Protein AF-A0A372ZZ52-F1 (afdb_monome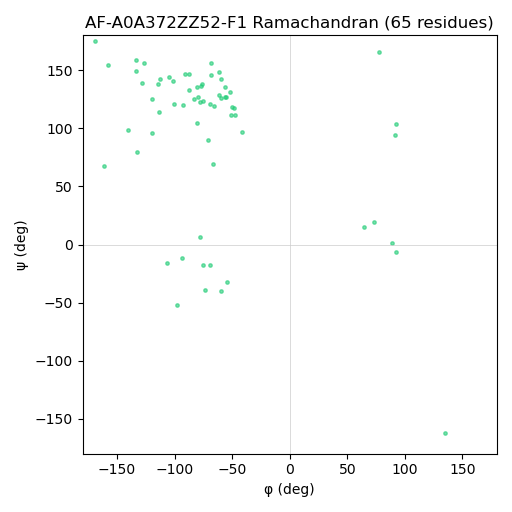r)

pLDDT: mean 82.83, std 17.35, range [38.41, 96.25]

Solvent-accessible surface area (backbone atoms only — not comparable to full-atom values): 4295 Å² total; per-residue (Å²): 138,86,78,79,71,78,82,65,75,79,74,77,84,52,73,73,36,62,26,25,36,65,83,80,72,43,65,22,29,30,62,51,72,61,98,78,29,33,33,28,29,39,83,90,59,74,78,66,44,81,40,53,54,90,40,46,42,78,38,77,79,78,79,80,90,81,129

Structure (mmCIF, N/CA/C/O backbone):
data_AF-A0A372ZZ52-F1
#
_entry.id   AF-A0A372ZZ52-F1
#
loop_
_atom_site.group_PDB
_atom_site.id
_atom_site.type_symbol
_atom_site.label_atom_id
_atom_site.label_alt_id
_atom_site.label_comp_id
_atom_site.label_asym_id
_atom_site.label_entity_id
_atom_site.label_seq_id
_atom_site.pdbx_PDB_ins_code
_atom_site.Cartn_x
_atom_site.Cartn_y
_atom_site.Cartn_z
_atom_site.occupancy
_atom_site.B_iso_or_equiv
_atom_site.auth_seq_id
_atom_site.auth_comp_id
_atom_site.auth_asym_id
_atom_site.auth_atom_id
_atom_site.pdbx_PDB_model_num
ATOM 1 N N . MET A 1 1 ? 16.608 -29.667 17.338 1.00 50.41 1 MET A N 1
ATOM 2 C CA . MET A 1 1 ? 15.845 -29.666 16.067 1.00 50.41 1 MET A CA 1
ATOM 3 C C . MET A 1 1 ? 14.364 -29.573 16.386 1.00 50.41 1 MET A C 1
ATOM 5 O O . MET A 1 1 ? 13.953 -30.157 17.378 1.00 50.41 1 MET A O 1
ATOM 9 N N . SER A 1 2 ? 13.598 -28.902 15.523 1.00 56.03 2 SER A N 1
ATOM 10 C CA . SER A 1 2 ? 12.135 -28.736 15.570 1.00 56.03 2 SER A CA 1
ATOM 11 C C . SER A 1 2 ? 11.628 -27.496 16.307 1.00 56.03 2 SER A C 1
ATOM 13 O O . SER A 1 2 ? 11.307 -27.528 17.485 1.00 56.03 2 SER A O 1
ATOM 15 N N . THR A 1 3 ? 11.385 -26.435 15.546 1.00 54.47 3 THR A N 1
ATOM 16 C CA . THR A 1 3 ? 10.009 -25.947 15.412 1.00 54.47 3 THR A CA 1
ATOM 17 C C . THR A 1 3 ? 9.831 -25.536 13.962 1.00 54.47 3 THR A C 1
ATOM 19 O O . THR A 1 3 ? 10.289 -24.495 13.513 1.00 54.47 3 THR A O 1
ATOM 22 N N . ARG A 1 4 ? 9.222 -26.465 13.228 1.00 63.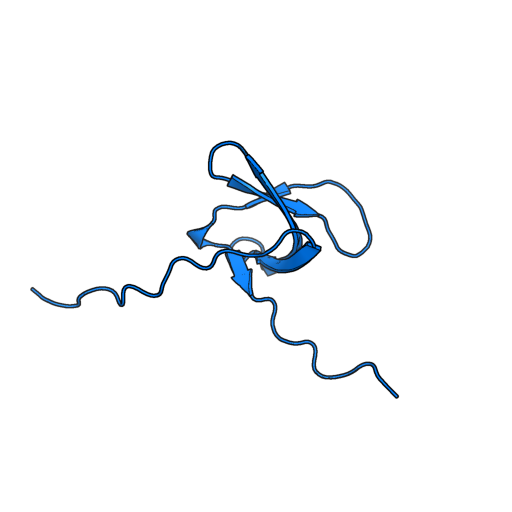34 4 ARG A N 1
ATOM 23 C CA . ARG A 1 4 ? 8.531 -26.296 11.949 1.00 63.34 4 ARG A CA 1
ATOM 24 C C . ARG A 1 4 ? 7.723 -25.010 12.056 1.00 63.34 4 ARG A C 1
ATOM 26 O O . ARG A 1 4 ? 6.671 -24.983 12.693 1.00 63.34 4 ARG A O 1
ATOM 33 N N . GLN A 1 5 ? 8.318 -23.945 11.530 1.00 61.19 5 GLN A N 1
ATOM 34 C CA . GLN A 1 5 ? 7.706 -22.643 11.363 1.00 61.19 5 GLN A CA 1
ATOM 35 C C . GLN A 1 5 ? 6.359 -22.919 10.708 1.00 61.19 5 GLN A C 1
ATOM 37 O O . GLN A 1 5 ? 6.314 -23.575 9.667 1.00 61.19 5 GLN A O 1
ATOM 42 N N . ARG A 1 6 ? 5.268 -22.576 11.403 1.00 58.41 6 ARG A N 1
ATOM 43 C CA . ARG A 1 6 ? 3.917 -22.770 10.881 1.00 58.41 6 ARG A CA 1
ATOM 44 C C . ARG A 1 6 ? 3.914 -22.152 9.494 1.00 58.41 6 ARG A C 1
ATOM 46 O O . ARG A 1 6 ? 4.070 -20.941 9.376 1.00 58.41 6 ARG A O 1
ATOM 53 N N . ASN A 1 7 ? 3.800 -23.011 8.488 1.00 54.22 7 ASN A N 1
ATOM 54 C CA . ASN A 1 7 ? 3.585 -22.657 7.100 1.00 54.22 7 ASN A CA 1
ATOM 55 C C . ASN A 1 7 ? 2.181 -22.044 7.032 1.00 54.22 7 ASN A C 1
ATOM 57 O O . ASN A 1 7 ? 1.230 -22.688 6.600 1.00 54.22 7 ASN A O 1
ATOM 61 N N . ALA A 1 8 ? 2.019 -20.856 7.617 1.00 56.53 8 ALA A N 1
ATOM 62 C CA . ALA A 1 8 ? 0.858 -20.036 7.368 1.00 56.53 8 ALA A CA 1
ATOM 63 C C . ALA A 1 8 ? 0.916 -19.737 5.869 1.00 56.53 8 ALA A C 1
ATOM 65 O O . ALA A 1 8 ? 1.991 -19.368 5.381 1.00 56.53 8 ALA A O 1
ATOM 66 N N . PRO A 1 9 ? -0.172 -19.972 5.121 1.00 59.66 9 PRO A N 1
ATOM 67 C CA . PRO A 1 9 ? -0.188 -19.621 3.714 1.00 59.66 9 PRO A CA 1
ATOM 68 C C . PRO A 1 9 ? 0.236 -18.159 3.600 1.00 59.66 9 PRO A C 1
ATOM 70 O O . PRO A 1 9 ? -0.242 -17.320 4.364 1.00 59.66 9 PRO A O 1
ATOM 73 N N . ALA A 1 10 ? 1.181 -17.881 2.699 1.00 72.38 10 ALA A N 1
ATOM 74 C CA . ALA A 1 10 ? 1.571 -16.514 2.397 1.00 72.38 10 ALA A CA 1
ATOM 75 C C . ALA A 1 10 ? 0.289 -15.726 2.116 1.00 72.38 10 ALA A C 1
ATOM 77 O O . ALA A 1 10 ? -0.478 -16.103 1.226 1.00 72.38 10 ALA A O 1
ATOM 78 N N . TYR A 1 11 ? 0.019 -14.712 2.933 1.00 84.62 11 TYR A N 1
ATOM 79 C CA . TYR A 1 11 ? -1.144 -13.861 2.761 1.00 84.62 11 TYR A CA 1
ATOM 80 C C . TYR A 1 11 ? -1.046 -13.195 1.385 1.00 84.62 11 TYR A C 1
ATOM 82 O O . TYR A 1 11 ? -0.009 -12.633 1.038 1.00 84.62 11 TYR A O 1
ATOM 90 N N . ARG A 1 12 ? -2.094 -13.345 0.572 1.00 88.38 12 ARG A N 1
ATOM 91 C CA . ARG A 1 12 ? -2.170 -12.799 -0.786 1.00 88.38 12 ARG A CA 1
ATOM 92 C C . ARG A 1 12 ? -3.352 -11.839 -0.841 1.00 88.38 12 ARG A C 1
ATOM 94 O O . ARG A 1 12 ? -4.472 -12.320 -1.005 1.00 88.38 12 ARG A O 1
ATOM 101 N N . PRO A 1 13 ? -3.120 -10.533 -0.664 1.00 91.44 13 PRO A N 1
ATOM 102 C CA . PRO A 1 13 ? -4.194 -9.556 -0.714 1.00 91.44 13 PRO A CA 1
ATOM 103 C C . PRO A 1 13 ? -4.763 -9.409 -2.127 1.00 91.44 13 PRO A C 1
ATOM 105 O O . PRO A 1 13 ? -4.093 -9.683 -3.129 1.00 91.44 13 PRO A O 1
ATOM 108 N N . HIS A 1 14 ? -6.009 -8.953 -2.202 1.00 94.06 14 HIS A N 1
ATOM 109 C CA . HIS A 1 14 ? -6.670 -8.597 -3.454 1.00 94.06 14 HIS A CA 1
ATOM 110 C C . HIS A 1 14 ? -6.453 -7.122 -3.792 1.00 94.06 14 HIS A C 1
ATOM 112 O O . HIS A 1 14 ? -6.401 -6.282 -2.899 1.00 94.06 14 HIS A O 1
ATOM 118 N N . VAL A 1 15 ? -6.352 -6.779 -5.081 1.00 94.94 15 VAL A N 1
ATOM 119 C CA . VAL A 1 15 ? -6.288 -5.371 -5.517 1.00 94.94 15 VAL A CA 1
ATOM 120 C C . VAL A 1 15 ? -7.510 -4.614 -4.991 1.00 94.94 15 VAL A C 1
ATOM 122 O O . VAL A 1 15 ? -8.641 -5.044 -5.206 1.00 94.94 15 VAL A O 1
ATOM 125 N N . GLY A 1 16 ? -7.278 -3.500 -4.298 1.00 94.12 16 GLY A N 1
ATOM 126 C CA . GLY A 1 16 ? -8.305 -2.725 -3.601 1.00 94.12 16 GLY A CA 1
ATOM 127 C C . GLY A 1 16 ? -8.511 -3.107 -2.129 1.00 94.12 16 GLY A C 1
ATOM 128 O O . GLY A 1 16 ? -9.250 -2.417 -1.433 1.00 94.12 16 GLY A O 1
ATOM 129 N N . GLU A 1 17 ? -7.867 -4.165 -1.631 1.00 93.75 17 GLU A N 1
ATOM 130 C CA . GLU A 1 17 ? -7.978 -4.606 -0.237 1.00 93.75 17 GLU A CA 1
ATOM 131 C C . GLU A 1 17 ? -7.170 -3.712 0.706 1.00 93.75 17 GLU A C 1
ATOM 133 O O . GLU A 1 17 ? -6.030 -3.345 0.411 1.00 93.75 17 GLU A O 1
ATOM 138 N N . LEU A 1 18 ? -7.741 -3.389 1.867 1.00 93.88 18 LEU A N 1
ATOM 139 C CA . LEU A 1 18 ? -7.025 -2.683 2.920 1.00 93.88 18 LEU A CA 1
ATOM 140 C C . LEU A 1 18 ? -6.106 -3.651 3.671 1.00 93.88 18 LEU A C 1
ATOM 142 O O . LEU A 1 18 ? -6.554 -4.636 4.261 1.00 93.88 18 LEU A O 1
ATOM 146 N N . VAL A 1 19 ? -4.816 -3.337 3.693 1.00 94.88 19 VAL A N 1
ATOM 147 C CA . VAL A 1 19 ? -3.786 -4.146 4.344 1.00 94.88 19 VAL A CA 1
ATOM 148 C C . VAL A 1 19 ? -2.965 -3.318 5.325 1.00 94.88 19 VAL A C 1
ATOM 150 O O . VAL A 1 19 ? -2.853 -2.099 5.204 1.00 94.88 19 VAL A O 1
ATOM 153 N N . LEU A 1 20 ? -2.365 -3.990 6.303 1.00 93.94 20 LEU A N 1
ATOM 154 C CA . LEU A 1 20 ? -1.434 -3.420 7.267 1.00 93.94 20 LEU A CA 1
ATOM 155 C C . LEU A 1 20 ? 0.005 -3.747 6.861 1.00 93.94 20 LEU A C 1
ATOM 157 O O . LEU A 1 20 ? 0.404 -4.913 6.832 1.00 93.94 20 LEU A O 1
ATOM 161 N N . ASP A 1 21 ? 0.814 -2.715 6.636 1.00 93.75 21 ASP A N 1
ATOM 162 C CA . ASP A 1 21 ? 2.266 -2.840 6.563 1.00 93.75 21 ASP A CA 1
ATOM 163 C C . ASP A 1 21 ? 2.831 -2.880 7.992 1.00 93.75 21 ASP A C 1
ATOM 165 O O . ASP A 1 21 ? 2.908 -1.870 8.694 1.00 93.75 21 ASP A O 1
ATOM 169 N N . ARG A 1 22 ? 3.231 -4.069 8.452 1.00 92.88 22 ARG A N 1
ATOM 170 C CA . ARG A 1 22 ? 3.754 -4.298 9.811 1.00 92.88 22 ARG A CA 1
ATOM 171 C C . ARG A 1 22 ? 5.127 -3.673 10.047 1.00 92.88 22 ARG A C 1
ATOM 173 O O . ARG A 1 22 ? 5.525 -3.524 11.198 1.00 92.88 22 ARG A O 1
ATOM 180 N N . ARG A 1 23 ? 5.853 -3.332 8.980 1.00 92.81 23 ARG A N 1
ATOM 181 C CA . ARG A 1 23 ? 7.183 -2.712 9.049 1.00 92.81 23 ARG A CA 1
ATOM 182 C C . ARG A 1 23 ? 7.093 -1.249 9.481 1.00 92.81 23 ARG A C 1
ATOM 184 O O . ARG A 1 23 ? 7.920 -0.785 10.257 1.00 92.81 23 ARG A O 1
ATOM 191 N N . THR A 1 24 ? 6.089 -0.532 8.987 1.00 91.06 24 THR A N 1
ATOM 192 C CA . THR A 1 24 ? 5.843 0.893 9.251 1.00 91.06 24 THR A CA 1
ATOM 193 C C . THR A 1 24 ? 4.666 1.133 10.195 1.00 91.06 24 THR A C 1
ATOM 195 O O . THR A 1 24 ? 4.535 2.237 10.721 1.00 91.06 24 THR A O 1
ATOM 198 N N . GLY A 1 25 ? 3.819 0.123 10.414 1.00 91.69 25 GLY A N 1
ATOM 199 C CA . GLY A 1 25 ? 2.594 0.219 11.209 1.00 91.69 25 GLY A CA 1
ATOM 200 C C . GLY A 1 25 ? 1.470 0.988 10.511 1.00 91.69 25 GLY A C 1
ATOM 201 O O . GLY A 1 25 ? 0.571 1.483 11.184 1.00 91.69 2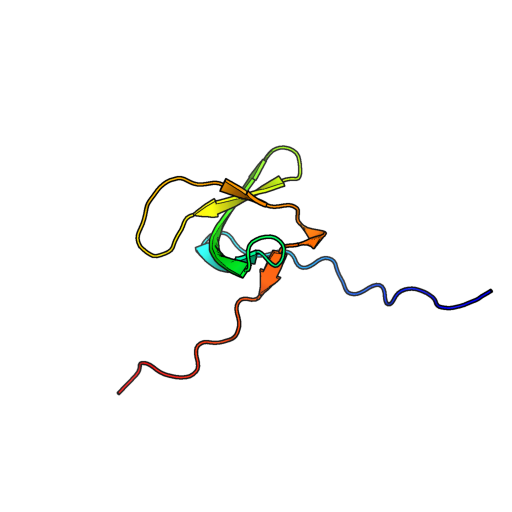5 GLY A O 1
ATOM 202 N N . ARG A 1 26 ? 1.535 1.142 9.184 1.00 91.94 26 ARG A N 1
ATOM 203 C CA . ARG A 1 26 ? 0.580 1.932 8.393 1.00 91.94 26 ARG A CA 1
ATOM 204 C C . ARG A 1 26 ? -0.381 1.028 7.635 1.00 91.94 26 ARG A C 1
ATOM 206 O O . ARG A 1 26 ? 0.030 -0.014 7.128 1.00 91.94 26 ARG A O 1
ATOM 213 N N . THR A 1 27 ? -1.633 1.453 7.514 1.00 93.69 27 THR A N 1
ATOM 214 C CA . THR A 1 27 ? -2.604 0.826 6.614 1.00 93.69 27 THR A CA 1
ATOM 215 C C . THR A 1 27 ? -2.520 1.435 5.219 1.00 93.69 27 THR A C 1
ATOM 217 O O . THR A 1 27 ? -2.198 2.614 5.047 1.00 93.69 27 THR A O 1
ATOM 220 N N . GLY A 1 28 ? -2.777 0.615 4.206 1.00 94.81 28 GLY A N 1
ATOM 221 C CA . GLY A 1 28 ? -2.836 1.047 2.819 1.00 94.81 28 GLY A CA 1
ATOM 222 C C . GLY A 1 28 ? -3.645 0.083 1.967 1.00 94.81 28 GLY A C 1
ATOM 223 O O . GLY A 1 28 ? -3.767 -1.095 2.282 1.00 94.81 28 GLY A O 1
ATOM 224 N N . ILE A 1 29 ? -4.202 0.600 0.882 1.00 95.62 29 ILE A N 1
ATOM 225 C CA . ILE A 1 29 ? -4.891 -0.171 -0.140 1.00 95.62 29 ILE A CA 1
ATOM 226 C C . ILE A 1 29 ? -3.842 -0.882 -0.987 1.00 95.62 29 ILE A C 1
ATOM 228 O O . ILE A 1 29 ? -2.949 -0.239 -1.544 1.00 95.62 29 ILE A O 1
ATOM 232 N N . TYR A 1 30 ? -3.940 -2.203 -1.080 1.00 96.25 30 TYR A N 1
ATOM 233 C CA . TYR A 1 30 ? -3.092 -2.998 -1.950 1.00 96.25 30 TYR A CA 1
ATOM 234 C C . TYR A 1 30 ? -3.446 -2.723 -3.413 1.00 96.25 30 TYR A C 1
ATOM 236 O O . TYR A 1 30 ? -4.587 -2.902 -3.837 1.00 96.25 30 TYR A O 1
ATOM 244 N N . MET A 1 31 ? -2.464 -2.262 -4.182 1.00 95.81 31 MET A N 1
ATOM 245 C CA . MET A 1 31 ? -2.647 -1.860 -5.574 1.00 95.81 31 MET A CA 1
ATOM 246 C C . MET A 1 31 ? -2.239 -2.970 -6.532 1.00 95.81 31 MET A C 1
ATOM 248 O O . MET A 1 31 ? -3.016 -3.311 -7.415 1.00 95.81 31 MET A O 1
ATOM 252 N N . ASP A 1 32 ? -1.031 -3.517 -6.376 1.00 95.38 32 ASP A N 1
ATOM 253 C CA . ASP A 1 32 ? -0.518 -4.603 -7.214 1.00 95.38 32 ASP A CA 1
ATOM 254 C C . ASP A 1 32 ? 0.774 -5.209 -6.627 1.00 95.38 32 ASP A C 1
ATOM 256 O O . ASP A 1 32 ? 1.322 -4.698 -5.643 1.00 95.38 32 ASP A O 1
ATOM 260 N N . THR A 1 33 ? 1.287 -6.282 -7.241 1.00 93.94 33 THR A N 1
ATOM 261 C CA . THR A 1 33 ? 2.620 -6.828 -6.950 1.00 93.94 33 THR A CA 1
ATOM 262 C C . THR A 1 33 ? 3.529 -6.663 -8.154 1.00 93.94 33 THR A C 1
ATOM 264 O O . THR A 1 33 ? 3.370 -7.350 -9.162 1.00 93.94 33 THR A O 1
ATOM 267 N N . ILE A 1 34 ? 4.565 -5.840 -8.009 1.00 93.69 34 ILE A N 1
ATOM 268 C CA . ILE A 1 34 ?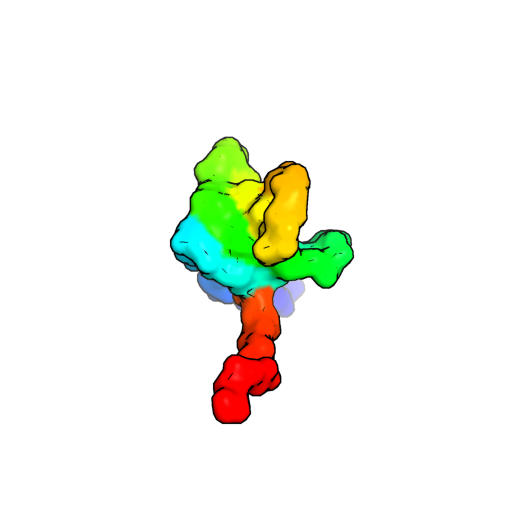 5.539 -5.574 -9.070 1.00 93.69 34 ILE A CA 1
ATOM 269 C C . ILE A 1 34 ? 6.911 -6.011 -8.567 1.00 93.69 34 ILE A C 1
ATOM 271 O O . ILE A 1 34 ? 7.342 -5.615 -7.490 1.00 93.69 34 ILE A O 1
ATOM 275 N N . GLY A 1 35 ? 7.590 -6.885 -9.315 1.00 92.06 35 GLY A N 1
ATOM 276 C CA . GLY A 1 35 ? 8.923 -7.374 -8.932 1.00 92.06 35 GLY A CA 1
ATOM 277 C C . GLY A 1 35 ? 8.963 -8.204 -7.639 1.00 92.06 35 GLY A C 1
ATOM 278 O O . GLY A 1 35 ? 10.039 -8.422 -7.096 1.00 92.06 35 GLY A O 1
ATOM 279 N N . GLY A 1 36 ? 7.812 -8.680 -7.149 1.00 90.44 36 GLY A N 1
ATOM 280 C CA . GLY A 1 36 ? 7.701 -9.404 -5.877 1.00 90.44 36 GLY A CA 1
ATOM 281 C C . GLY A 1 36 ? 7.469 -8.509 -4.656 1.00 90.44 36 GLY A C 1
ATOM 282 O O . GLY A 1 36 ? 7.343 -9.029 -3.549 1.00 90.44 36 GLY A O 1
ATOM 283 N N . GLU A 1 37 ? 7.361 -7.194 -4.848 1.00 93.00 37 GLU A N 1
ATOM 284 C CA . GLU A 1 37 ? 7.000 -6.231 -3.808 1.00 93.00 37 GLU A CA 1
ATOM 285 C C . GLU A 1 37 ? 5.530 -5.831 -3.940 1.00 93.00 37 GLU A C 1
ATOM 287 O O . GLU A 1 37 ? 5.011 -5.657 -5.045 1.00 93.00 37 GLU A O 1
ATOM 292 N N . HIS A 1 38 ? 4.850 -5.678 -2.809 1.00 94.88 38 HIS A N 1
ATOM 293 C CA . HIS A 1 38 ? 3.479 -5.189 -2.760 1.00 94.88 38 HIS A CA 1
ATOM 294 C C . HIS A 1 38 ? 3.475 -3.665 -2.794 1.00 94.88 38 HIS A C 1
ATOM 296 O O . HIS A 1 38 ? 4.103 -3.018 -1.961 1.00 94.88 38 HIS A O 1
ATOM 302 N N . TYR A 1 39 ? 2.744 -3.083 -3.737 1.00 95.94 39 TYR A N 1
ATOM 303 C CA . TYR A 1 39 ? 2.564 -1.640 -3.818 1.00 95.94 39 TYR A CA 1
ATOM 304 C C . TYR A 1 39 ? 1.300 -1.246 -3.072 1.00 95.94 39 TYR A C 1
ATOM 306 O O . TYR A 1 39 ? 0.205 -1.697 -3.410 1.00 95.94 39 TYR A O 1
ATOM 314 N N . LEU A 1 40 ? 1.461 -0.410 -2.050 1.00 95.69 40 LEU A N 1
ATOM 315 C CA . LEU A 1 40 ? 0.375 0.059 -1.203 1.00 95.69 40 LEU A CA 1
ATOM 316 C C . LEU A 1 40 ? 0.151 1.552 -1.407 1.00 95.69 40 LEU A C 1
ATOM 318 O O . LEU A 1 40 ? 1.102 2.328 -1.540 1.00 95.69 40 LEU A O 1
ATOM 322 N N . ARG A 1 41 ? -1.115 1.959 -1.389 1.00 96.00 41 ARG A N 1
ATOM 323 C CA . ARG A 1 41 ? -1.539 3.357 -1.459 1.00 96.00 41 ARG A CA 1
ATOM 324 C C . ARG A 1 41 ? -2.210 3.768 -0.146 1.00 96.00 41 ARG A C 1
ATOM 326 O O . ARG A 1 41 ? -3.018 3.003 0.369 1.00 96.00 41 ARG A O 1
ATOM 333 N N . PRO A 1 42 ? -1.948 4.964 0.402 1.00 93.50 42 PRO A N 1
ATOM 334 C CA . PRO A 1 42 ? -2.644 5.406 1.607 1.00 93.50 42 PRO A CA 1
ATOM 335 C C . PRO A 1 42 ? -4.129 5.667 1.318 1.00 93.50 42 PRO A C 1
ATOM 337 O O . PRO A 1 42 ? -4.469 6.165 0.245 1.00 93.50 42 PRO A O 1
ATOM 340 N N . GLU A 1 43 ? -4.999 5.386 2.291 1.00 8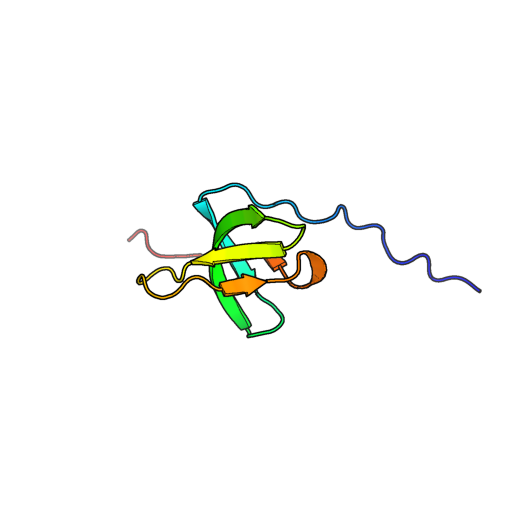8.38 43 GLU A N 1
ATOM 341 C CA . GLU A 1 43 ? -6.463 5.521 2.163 1.00 88.38 43 GLU A CA 1
ATOM 342 C C . GLU A 1 43 ? -6.902 6.957 1.833 1.00 88.38 43 GLU A C 1
ATOM 344 O O . GLU A 1 43 ? -7.756 7.172 0.980 1.00 88.38 43 GLU A O 1
ATOM 349 N N . GLY A 1 44 ? -6.257 7.956 2.444 1.00 86.00 44 GLY A N 1
ATOM 350 C CA . GLY A 1 44 ? -6.505 9.379 2.177 1.00 86.00 44 GLY A CA 1
ATOM 351 C C . GLY A 1 44 ? -5.870 9.915 0.887 1.00 86.00 44 GLY A C 1
ATOM 352 O O . GLY A 1 44 ? -5.879 11.123 0.657 1.00 86.00 44 GLY A O 1
ATOM 353 N N . GLY A 1 45 ? -5.281 9.045 0.062 1.00 83.12 45 GLY A N 1
ATOM 354 C CA . GLY A 1 45 ? -4.459 9.437 -1.078 1.00 83.12 45 GLY A CA 1
ATOM 355 C C . GLY A 1 45 ? -3.048 9.879 -0.672 1.00 83.12 45 GLY A C 1
ATOM 356 O O . GLY A 1 45 ? -2.735 10.098 0.497 1.00 83.12 45 GLY A O 1
ATOM 357 N N . GLY A 1 46 ? -2.151 9.959 -1.656 1.00 88.94 46 GLY A N 1
ATOM 358 C CA . GLY A 1 46 ? -0.740 10.277 -1.441 1.00 88.94 46 GLY A CA 1
ATOM 359 C C . GLY A 1 46 ? 0.185 9.364 -2.235 1.00 88.94 46 GLY A C 1
ATOM 360 O O . GLY A 1 46 ? -0.226 8.732 -3.207 1.00 88.94 46 GLY A O 1
ATOM 361 N N . ARG A 1 47 ? 1.457 9.323 -1.832 1.00 92.31 47 ARG A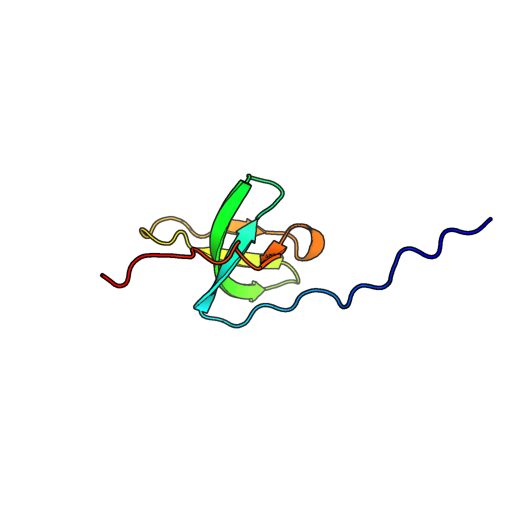 N 1
ATOM 362 C CA . ARG A 1 47 ? 2.482 8.555 -2.542 1.00 92.31 47 ARG A CA 1
ATOM 363 C C . ARG A 1 47 ? 2.396 7.076 -2.182 1.00 92.31 47 ARG A C 1
ATOM 365 O O . ARG A 1 47 ? 2.450 6.726 -1.005 1.00 92.31 47 ARG A O 1
ATOM 372 N N . GLU A 1 48 ? 2.305 6.242 -3.209 1.00 94.31 48 GLU A N 1
ATOM 373 C CA . GLU A 1 48 ? 2.414 4.790 -3.089 1.00 94.31 48 GLU A CA 1
ATOM 374 C C . GLU A 1 48 ? 3.788 4.394 -2.547 1.00 94.31 48 GLU A C 1
ATOM 376 O O . GLU A 1 48 ? 4.793 5.072 -2.795 1.00 94.31 48 GLU A O 1
ATOM 381 N N . TRP A 1 49 ? 3.839 3.297 -1.798 1.00 95.69 49 TRP A N 1
ATOM 382 C CA . TRP A 1 49 ? 5.085 2.746 -1.281 1.00 95.69 49 TRP A CA 1
ATOM 383 C C . TRP A 1 49 ? 5.150 1.239 -1.495 1.00 95.69 49 TRP A C 1
ATOM 385 O O . TRP A 1 49 ? 4.133 0.548 -1.485 1.00 95.69 49 TRP A O 1
ATOM 395 N N . ALA A 1 50 ? 6.373 0.742 -1.667 1.00 95.50 50 ALA A N 1
ATOM 396 C CA . ALA A 1 50 ? 6.646 -0.683 -1.716 1.00 95.50 50 ALA A CA 1
ATOM 397 C C . ALA A 1 50 ? 6.707 -1.268 -0.294 1.00 95.50 50 ALA A C 1
ATOM 399 O O . ALA A 1 50 ? 7.316 -0.697 0.624 1.00 95.50 50 ALA A O 1
ATOM 400 N N . ALA A 1 51 ? 6.058 -2.412 -0.129 1.00 94.38 51 ALA A N 1
ATOM 401 C CA . ALA A 1 51 ? 5.984 -3.208 1.079 1.00 94.38 51 ALA A CA 1
ATOM 402 C C . ALA A 1 51 ? 6.374 -4.651 0.755 1.00 94.38 51 ALA A C 1
ATOM 404 O O . ALA A 1 51 ? 5.983 -5.218 -0.265 1.00 94.38 51 ALA A O 1
ATOM 405 N N . GLU A 1 52 ? 7.141 -5.270 1.642 1.00 92.69 52 GLU A N 1
ATOM 406 C CA . GLU A 1 52 ? 7.529 -6.661 1.458 1.00 92.69 52 GLU A CA 1
ATOM 407 C C . GLU A 1 52 ? 6.351 -7.583 1.814 1.00 92.69 52 GLU A C 1
ATOM 409 O O . GLU A 1 52 ? 5.742 -7.393 2.870 1.00 92.69 52 GLU A O 1
ATOM 414 N N . PRO A 1 53 ? 6.057 -8.631 1.023 1.00 91.06 53 PRO A N 1
ATOM 415 C CA . PRO A 1 53 ? 4.905 -9.509 1.256 1.00 91.06 53 PRO A CA 1
ATOM 416 C C . PRO A 1 53 ? 4.852 -10.129 2.656 1.00 91.06 53 PRO A C 1
ATOM 418 O O . PRO A 1 53 ? 3.782 -10.335 3.215 1.00 91.06 53 PRO A O 1
ATOM 421 N N . HIS A 1 54 ? 6.012 -10.398 3.260 1.00 90.88 54 HIS A N 1
ATOM 422 C CA . HIS A 1 54 ? 6.102 -10.966 4.608 1.00 90.88 54 HIS A CA 1
ATOM 423 C C . HIS A 1 54 ? 5.801 -9.954 5.726 1.00 90.88 54 HIS A C 1
ATOM 425 O O . HIS A 1 54 ? 5.518 -10.348 6.860 1.00 90.88 54 HIS A O 1
ATOM 431 N N . HIS A 1 55 ? 5.858 -8.658 5.418 1.00 92.06 55 HIS A N 1
ATOM 432 C CA . HIS A 1 55 ? 5.470 -7.575 6.314 1.00 92.06 55 HIS A CA 1
ATOM 433 C C . HIS A 1 55 ? 4.016 -7.142 6.116 1.00 92.06 55 HIS A C 1
ATOM 435 O O . HIS A 1 55 ? 3.496 -6.420 6.964 1.00 92.06 55 HIS A O 1
ATOM 441 N N . VAL A 1 56 ? 3.345 -7.591 5.057 1.00 92.88 56 VAL A N 1
ATOM 442 C CA . VAL A 1 56 ? 1.940 -7.270 4.803 1.00 92.88 56 VAL A CA 1
ATOM 443 C C . VAL A 1 56 ? 1.030 -8.276 5.506 1.00 92.88 56 VAL A C 1
ATOM 445 O O . VAL A 1 56 ? 1.232 -9.489 5.447 1.00 92.88 56 VAL A O 1
ATOM 448 N N . ALA A 1 57 ? 0.021 -7.763 6.201 1.00 93.19 57 ALA A N 1
ATOM 449 C CA . ALA A 1 57 ? -1.011 -8.540 6.876 1.00 93.19 57 ALA A CA 1
ATOM 450 C C . ALA A 1 57 ? -2.395 -7.955 6.562 1.00 93.19 57 ALA A C 1
ATOM 452 O O . 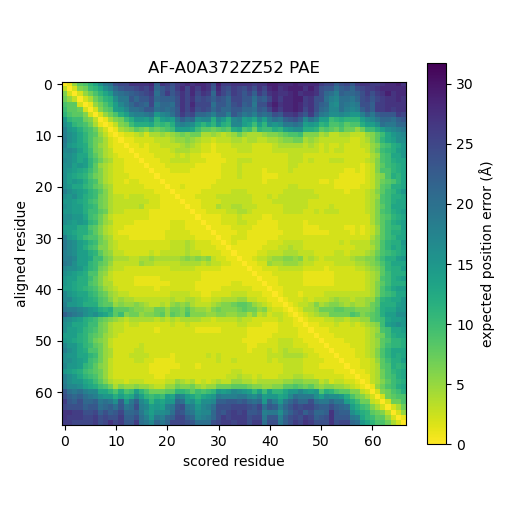ALA A 1 57 ? -2.472 -6.776 6.209 1.00 93.19 57 ALA A O 1
ATOM 453 N N . PRO A 1 58 ? -3.483 -8.730 6.700 1.00 91.94 58 PRO A N 1
ATOM 454 C CA . PRO A 1 58 ? -4.824 -8.169 6.603 1.00 91.94 58 PRO A CA 1
ATOM 455 C C . PRO A 1 58 ? -4.970 -7.036 7.613 1.00 91.94 58 PRO A C 1
ATOM 457 O O . PRO A 1 58 ? -4.506 -7.151 8.755 1.00 91.94 58 PRO A O 1
ATOM 460 N N . ALA A 1 59 ? -5.557 -5.920 7.175 1.00 89.44 59 ALA A N 1
ATOM 461 C CA . ALA A 1 59 ? -5.835 -4.829 8.091 1.00 89.44 59 ALA A CA 1
ATOM 462 C C . ALA A 1 59 ? -6.762 -5.337 9.205 1.00 89.44 59 ALA A C 1
ATOM 464 O O . ALA A 1 59 ? -7.632 -6.173 8.939 1.00 89.44 59 ALA A O 1
ATOM 465 N N . PRO A 1 60 ? -6.572 -4.881 10.456 1.00 80.62 60 PRO A N 1
ATOM 466 C CA . PRO A 1 60 ? -7.538 -5.172 11.500 1.00 80.62 60 PRO A CA 1
ATOM 467 C C . PRO A 1 60 ? -8.900 -4.688 11.009 1.00 80.62 60 PRO A C 1
ATOM 469 O O . PRO A 1 60 ? -9.020 -3.544 10.569 1.00 80.62 60 PRO A O 1
ATOM 472 N N . GLU A 1 61 ? -9.896 -5.574 11.037 1.00 66.69 61 GLU A N 1
ATOM 473 C CA . GLU A 1 61 ? -11.281 -5.216 10.764 1.00 66.69 61 GLU A CA 1
ATOM 474 C C . GLU A 1 61 ? -11.608 -3.964 11.583 1.00 66.69 61 GLU A C 1
ATOM 476 O O . GLU A 1 61 ? -11.595 -3.988 12.816 1.00 66.69 61 GLU A O 1
ATOM 481 N N . THR A 1 62 ? -11.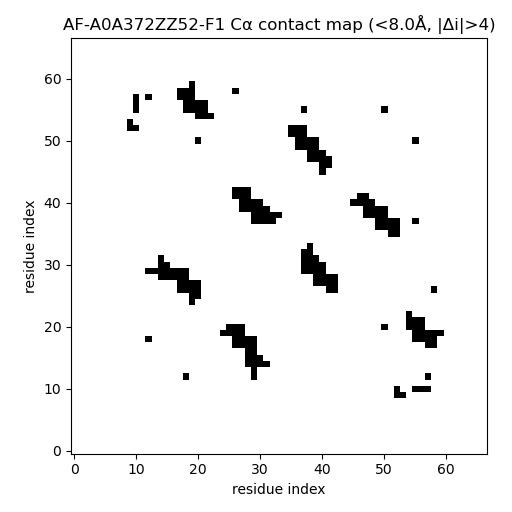819 -2.830 10.909 1.00 57.09 62 THR A N 1
ATOM 482 C CA . THR A 1 62 ? -12.405 -1.678 11.580 1.00 57.09 62 THR A CA 1
ATOM 483 C C . THR A 1 62 ? -13.857 -2.066 11.821 1.00 57.09 62 THR A C 1
ATOM 485 O O . THR A 1 62 ? -14.726 -1.998 10.955 1.00 57.09 62 THR A O 1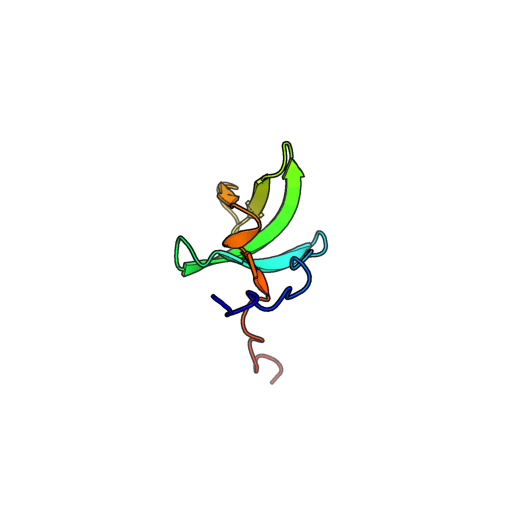
ATOM 488 N N . ARG A 1 63 ? -14.092 -2.684 12.975 1.00 51.53 63 ARG A N 1
ATOM 489 C CA . ARG A 1 63 ? -15.433 -2.860 13.498 1.00 51.53 63 ARG A CA 1
ATOM 490 C C . ARG A 1 63 ? -15.903 -1.438 13.806 1.00 51.53 63 ARG A C 1
ATOM 492 O O . ARG A 1 63 ? -15.232 -0.756 14.574 1.00 51.53 63 ARG A O 1
ATOM 499 N N . ASP A 1 64 ? -16.975 -1.023 13.139 1.00 45.31 64 ASP A N 1
ATOM 500 C CA . ASP A 1 64 ? -17.678 0.260 13.268 1.00 45.31 64 ASP A CA 1
ATOM 501 C C . ASP A 1 64 ? -17.249 1.404 12.336 1.00 45.31 64 ASP A C 1
ATOM 503 O O . ASP A 1 64 ? -16.294 2.139 12.575 1.00 45.31 64 ASP A O 1
ATOM 507 N N . SER A 1 65 ? -18.082 1.629 11.315 1.00 42.12 65 SER A N 1
ATOM 508 C CA . SER A 1 65 ? -18.747 2.920 11.062 1.00 42.12 65 SER A CA 1
ATOM 509 C C . SER A 1 65 ? -19.947 2.678 10.134 1.00 42.12 65 SER A C 1
ATOM 511 O O . SER A 1 65 ? -19.938 3.051 8.965 1.00 42.12 65 SER A O 1
ATOM 513 N N . ALA A 1 66 ? -20.957 1.973 10.639 1.00 38.41 66 ALA A N 1
ATOM 514 C CA . ALA A 1 66 ? -22.311 2.014 10.095 1.00 38.41 66 ALA A CA 1
ATOM 515 C C . ALA A 1 66 ? -23.251 2.197 11.291 1.00 38.41 66 ALA A C 1
ATOM 517 O O . ALA A 1 66 ? -23.752 1.226 11.856 1.00 38.41 66 ALA A O 1
ATOM 518 N N . ASP A 1 67 ? -23.326 3.456 11.724 1.00 39.38 67 ASP A N 1
ATOM 519 C CA . ASP A 1 67 ? -24.508 4.044 12.361 1.00 39.38 67 ASP A CA 1
ATOM 520 C C . ASP A 1 67 ? -25.626 4.144 11.310 1.00 39.38 67 ASP A C 1
ATOM 522 O O . ASP A 1 67 ? -25.317 4.612 10.185 1.00 39.38 67 ASP A O 1
#

Foldseek 3Di:
DDDPPPPPPQDDDDQQAWKAQQVVRAIFGFHDADPQWTWGAHPVGDDIDTGHSVRIDHDPPPPDDDD

Organism: NCBI:txid83382

Mean predicted aligned error: 7.93 Å

Radius of gyration: 13.74 Å; Cα contacts (8 Å, |Δi|>4): 104; chains: 1; bounding box: 40×40×25 Å

Secondary structure (DSSP, 8-state):
-------PPPP-PPTT-EEEETTTTEEEEEEEEETTEEEEE-TT----EEE-TTTEEEPP-------

Sequence (67 aa):
MSTRQRNAPAYRPHVGELVLDRRTGRTGIYMDTIGGEHYLRPEGGGREWAAEPHHVAPAPETRDSAD

Nearest PDB structures (foldseek):
  7cfd-assembly1_B  TM=7.561E-01  e=5.937E-02  Drosophila melanogaster
  8ui0-assembly1_Z  TM=7.798E-01  e=1.049E-01  Homo sapiens
  8rap-assembly1_Z  TM=7.795E-01  e=1.118E-01  Saccharomyces cerevisiae
  2wac-assembly2_B  TM=7.151E-01  e=7.648E-02  Drosophila melanogaster
  8uis-assembly1_Z  TM=7.779E-01  e=1.534E-01  Homo sapiens